Protein 3D2W (pdb70)

Organism: Mus musculus (NCBI:txid10090)

Foldseek 3Di:
DQKKKKAQADPPCDQVQVLVVLCVQPHWDDKAADPPHDRMIMIGHPDNVSLVVQAQDFDARVNTTIHIHHDD

InterPro domains:
  IPR000504 RNA recognition motif domain [PF00076] (106-164)
  IPR000504 RNA recognition motif domain [PF00076] (193-241)
  IPR000504 RNA recognition motif domain [PS50102] (104-200)
  IPR000504 RNA recognition motif domain [PS50102] (191-262)
  IPR000504 RNA recognition motif domain [SM00360] (105-176)
  IPR000504 RNA recognition motif domain [SM00360] (192-258)
  IPR012677 Nucleotide-binding alpha-beta plait domain superfamily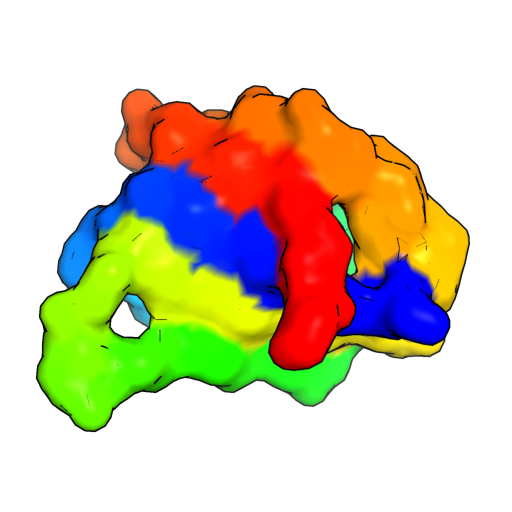 [G3DSA:3.30.70.330] (90-186)
  IPR012677 Nucleotide-binding alpha-beta plait domain superfamily [G3DSA:3.30.70.330] (187-267)
  IPR035979 RNA-binding domain superfamily [SSF54928] (106-182)
  IPR035979 RNA-binding domain superfamily [SSF54928] (180-293)
  IPR041105 TAR DNA-binding protein 43, N-terminal [PF18694] (4-76)
  IPR041105 TAR DNA-binding protein 43, N-terminal [cd19609] (4-77)
  IPR049124 TAR DNA-binding protein 43, C-terminal [PF20910] (262-371)

Secondary structure (DSSP, 8-state):
--EEEEES--TT--HHHHHHHHTTTS-EEEEE--SS--SEEEEEES-HHHHHHHTT-EEEETTEEEEEEE--

Nearest PDB structures (foldseek):
  3d2w-assembly1_A  TM=1.014E+00  e=2.186E-15  Mus musculus
  4bs2-assembly1_A  TM=9.623E-01  e=1.240E-11  Homo sapiens
  1wf0-assembly1_A  TM=9.370E-01  e=2.772E-11  Homo sapiens
  9asq-assembly1_H  TM=8.265E-01  e=6.993E-05  Homo sapiens
  7abg-assembly1_B  TM=7.566E-01  e=1.045E-04  Homo sapiens

Structure (mmCIF, N/CA/C/O backbone):
data_3D2W
#
_entry.id   3D2W
#
_cell.length_a   41.283
_cell.length_b   87.290
_cell.length_c   125.345
_cell.angle_alpha   90.00
_cell.angle_beta   90.00
_cell.angle_gamma   90.00
#
_symmetry.space_group_name_H-M   'F 2 2 2'
#
loop_
_entity.id
_entity.type
_entity.pdbx_description
1 polymer 'TAR DNA-binding protein 43'
2 polymer "DNA (5'-D(*DGP*DTP*DTP*DGP*DAP*DGP*DCP*DGP*DTP*DT)-3')"
3 non-polym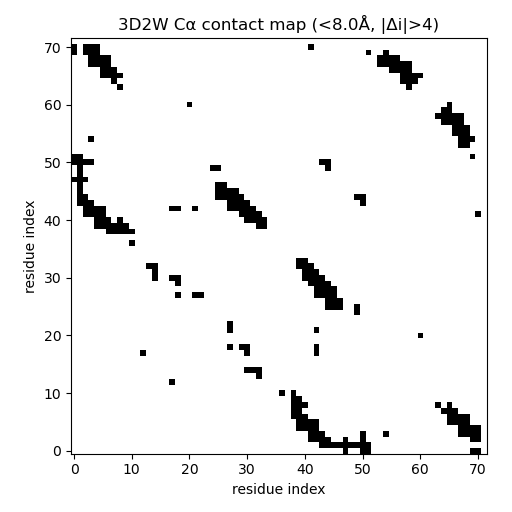er 'PHOSPHATE ION'
4 water water
#
loop_
_atom_site.group_PDB
_atom_site.id
_atom_site.type_symbol
_atom_site.label_atom_id
_atom_site.label_alt_id
_atom_site.label_comp_id
_atom_site.label_asym_id
_atom_site.label_entity_id
_atom_site.label_seq_id
_atom_site.pdbx_PDB_ins_code
_atom_site.Cartn_x
_atom_site.Cartn_y
_atom_site.Cartn_z
_atom_site.occupancy
_atom_site.B_iso_or_equiv
_atom_site.auth_seq_id
_atom_site.auth_comp_id
_atom_site.auth_asym_id
_atom_site.auth_atom_id
_atom_site.pdbx_PDB_model_num
ATOM 1 N N . GLY A 1 11 ? 7.402 7.163 12.588 1.00 29.19 190 GLY A N 1
ATOM 2 C CA . GLY A 1 11 ? 8.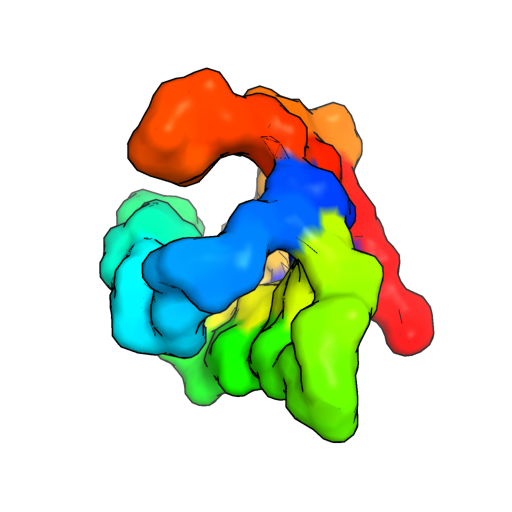241 8.196 13.252 1.00 27.95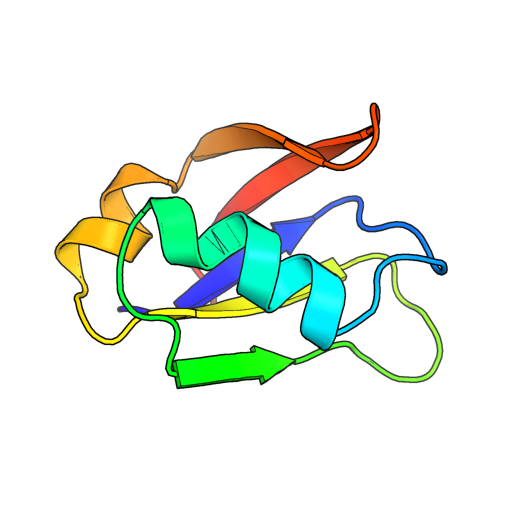 190 GLY A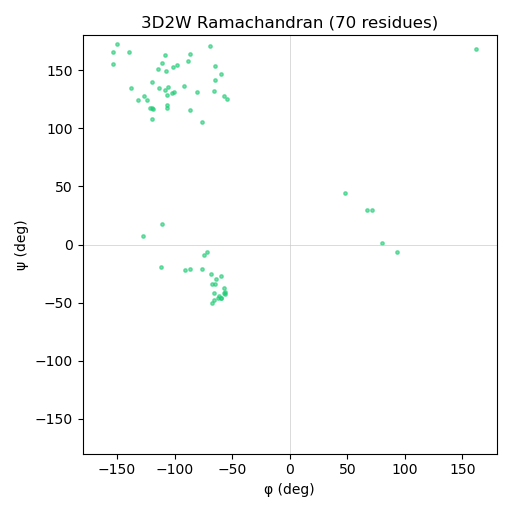 CA 1
ATOM 3 C C . GLY A 1 11 ? 8.778 7.692 14.578 1.00 27.05 190 GLY A C 1
ATOM 4 O O . GLY A 1 11 ? 8.209 7.964 15.641 1.00 28.12 190 GLY A O 1
ATOM 5 N N . SER A 1 12 ? 9.879 6.949 14.529 1.00 25.51 191 SER A N 1
ATOM 6 C CA . SER A 1 12 ? 10.414 6.351 15.748 1.00 23.73 191 SER A CA 1
ATOM 7 C C . SER A 1 12 ? 11.741 6.975 16.173 1.00 22.25 191 SER A C 1
ATOM 8 O O . SER A 1 12 ? 12.466 6.402 16.977 1.00 21.41 191 SER A O 1
ATOM 11 N N . LYS A 1 13 ? 12.036 8.151 15.634 1.00 20.59 192 LYS A N 1
ATOM 12 C CA . LYS A 1 13 ? 13.250 8.882 16.000 1.00 19.36 192 LYS A CA 1
ATOM 13 C C . LYS A 1 13 ? 12.895 10.160 16.734 1.00 18.53 192 LYS A C 1
ATOM 14 O O . LYS A 1 13 ? 11.984 10.889 16.328 1.00 17.66 192 LYS A O 1
ATOM 20 N N . VAL A 1 14 ? 13.598 10.421 17.833 1.00 16.39 193 VAL A N 1
ATOM 21 C CA . VAL A 1 14 ? 13.405 11.682 18.555 1.00 15.66 193 VAL A CA 1
ATOM 22 C C . VAL A 1 14 ? 14.658 12.546 18.488 1.00 14.68 193 VAL A C 1
ATOM 23 O O . VAL A 1 14 ? 15.779 12.032 18.386 1.00 14.45 193 VAL A O 1
ATOM 27 N N . PHE A 1 15 ? 14.438 13.851 18.549 1.00 13.13 194 PHE A N 1
ATOM 28 C CA . PHE A 1 15 ? 15.490 14.848 18.701 1.00 13.20 194 PHE A CA 1
ATOM 29 C C . PHE A 1 15 ? 15.661 15.119 20.192 1.00 12.90 194 PHE A C 1
ATOM 30 O O . PHE A 1 15 ? 14.689 15.246 20.926 1.00 13.25 194 PHE A O 1
ATOM 38 N N . VAL A 1 16 ? 16.912 15.191 20.631 1.00 12.42 195 VAL A N 1
ATOM 39 C CA . VAL A 1 16 ? 17.217 15.402 22.047 1.00 12.02 195 VAL A CA 1
ATOM 40 C C . VAL A 1 16 ? 17.999 16.697 22.176 1.00 12.25 195 VAL A C 1
ATOM 41 O O . VAL A 1 16 ? 19.145 16.765 21.754 1.00 13.38 195 VAL A O 1
ATOM 45 N N . GLY A 1 17 ? 17.369 17.737 22.713 1.00 12.18 196 GLY A N 1
ATOM 46 C CA . GLY A 1 17 ? 17.993 19.053 22.745 1.00 11.42 196 GLY A CA 1
ATOM 47 C C . GLY A 1 17 ? 18.637 19.332 24.090 1.00 11.77 196 GLY A C 1
ATOM 48 O O . GLY A 1 17 ? 18.227 18.765 25.077 1.00 12.06 196 GLY A O 1
ATOM 49 N N . ARG A 1 18 ? 19.651 20.207 24.109 1.00 12.06 197 ARG A N 1
ATOM 50 C CA . ARG A 1 18 ? 20.392 20.572 25.324 1.00 11.98 197 ARG A CA 1
ATOM 51 C C . ARG A 1 18 ? 21.298 19.466 25.850 1.00 12.18 197 ARG A C 1
ATOM 52 O O . ARG A 1 18 ? 21.550 19.374 27.066 1.00 12.66 197 ARG A O 1
ATOM 60 N N . CYS A 1 19 ? 21.796 18.621 24.942 1.00 12.13 198 CYS A N 1
ATOM 61 C CA . CYS A 1 19 ? 22.833 17.658 25.314 1.00 13.06 198 CYS A CA 1
ATOM 62 C C . CYS A 1 19 ? 24.097 18.411 25.707 1.00 12.69 198 CYS A C 1
ATOM 63 O O . CYS A 1 19 ? 24.301 19.552 25.295 1.00 14.03 198 CYS A O 1
ATOM 66 N N . THR A 1 20 ? 24.908 17.783 26.543 1.00 13.85 199 THR A N 1
ATOM 67 C CA . THR A 1 20 ? 26.208 18.346 26.891 1.00 14.79 199 THR A CA 1
ATOM 68 C C . THR A 1 20 ? 27.281 17.500 26.223 1.00 15.76 199 THR A C 1
ATOM 69 O O . THR A 1 20 ? 27.022 16.368 25.823 1.00 16.35 199 THR A O 1
ATOM 73 N N . GLU A 1 21 ? 28.493 18.039 26.134 1.00 16.82 200 GLU A N 1
ATOM 74 C CA . GLU A 1 21 ? 29.552 17.368 25.380 1.00 18.91 200 GLU A CA 1
ATOM 75 C C . GLU A 1 21 ? 29.986 16.019 25.938 1.00 18.94 200 GLU A C 1
ATOM 76 O O . GLU A 1 21 ? 30.415 15.137 25.177 1.00 19.54 200 GLU A O 1
ATOM 82 N N . ASP A 1 22 ? 29.882 15.854 27.255 1.00 19.40 201 ASP A N 1
ATOM 83 C CA . ASP A 1 22 ? 30.268 14.603 27.900 1.00 19.88 201 ASP A CA 1
ATOM 84 C C . ASP A 1 22 ? 29.272 13.467 27.687 1.00 19.53 201 ASP A C 1
ATOM 85 O O . ASP A 1 22 ? 29.554 12.311 28.030 1.00 19.83 201 ASP A O 1
ATOM 90 N N . MET A 1 23 ? 28.100 13.781 27.122 1.00 18.85 202 MET A N 1
ATOM 91 C CA . MET A 1 23 ? 27.100 12.757 26.842 1.00 18.63 202 MET A CA 1
ATOM 92 C C . MET A 1 23 ? 27.465 11.927 25.624 1.00 19.01 202 MET A C 1
ATOM 93 O O . MET A 1 23 ? 27.332 12.383 24.493 1.00 20.83 202 MET A O 1
ATOM 98 N N . THR A 1 24 ? 27.916 10.702 25.858 1.00 18.64 203 THR A N 1
ATOM 99 C CA . THR A 1 24 ? 28.353 9.850 24.759 1.00 18.04 203 THR A CA 1
ATOM 100 C C . THR A 1 24 ? 27.179 9.076 24.170 1.00 17.91 203 THR A C 1
ATOM 101 O O . THR A 1 24 ? 26.121 8.958 24.795 1.00 16.61 203 THR A O 1
ATOM 105 N N . ALA A 1 25 ? 27.382 8.527 22.976 1.00 17.66 204 ALA A N 1
ATOM 106 C CA . ALA A 1 25 ? 26.361 7.677 22.360 1.00 18.06 204 ALA A CA 1
ATOM 107 C C . ALA A 1 25 ? 25.988 6.487 23.243 1.00 18.03 204 ALA A C 1
ATOM 108 O O . ALA A 1 25 ? 24.804 6.175 23.398 1.00 18.00 204 ALA A O 1
ATOM 110 N N . GLU A 1 26 ? 26.986 5.853 23.870 1.00 17.79 205 GLU A N 1
ATOM 111 C CA . GLU A 1 26 ? 26.740 4.764 24.796 1.00 18.59 205 GLU A CA 1
ATOM 112 C C . GLU A 1 26 ? 25.877 5.224 25.966 1.00 17.57 205 GLU A C 1
ATOM 113 O O . GLU A 1 26 ? 24.933 4.547 26.347 1.00 17.14 205 GLU A O 1
ATOM 119 N N . GLU A 1 27 ? 26.212 6.381 26.534 1.00 17.09 206 GLU A N 1
ATOM 120 C CA . GLU A 1 27 ? 25.450 6.914 27.672 1.00 16.85 206 GLU A CA 1
ATOM 121 C C . GLU A 1 27 ? 23.995 7.195 27.300 1.0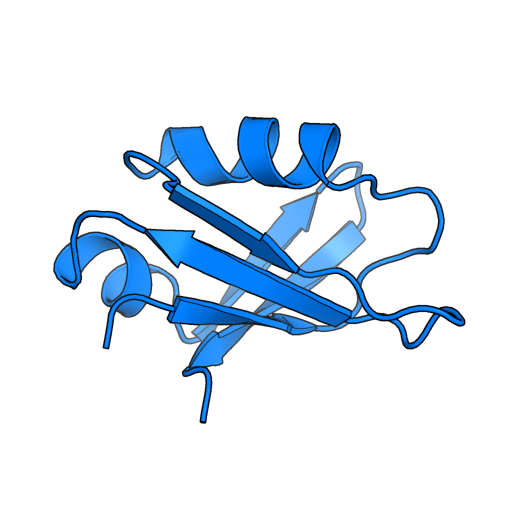0 15.87 206 GLU A C 1
ATOM 122 O O . GLU A 1 27 ? 23.073 6.824 28.037 1.00 15.47 206 GLU A O 1
ATOM 128 N N . LEU A 1 28 ? 23.795 7.809 26.143 1.00 15.56 207 LEU A N 1
ATOM 129 C CA . LEU A 1 28 ? 22.436 8.132 25.695 1.00 15.16 207 LEU A CA 1
ATOM 130 C C . LEU A 1 28 ? 21.646 6.858 25.431 1.00 15.65 207 LEU A C 1
ATOM 131 O O . LEU A 1 28 ? 20.479 6.754 25.786 1.00 14.59 207 LEU A O 1
ATOM 136 N N . GLN A 1 29 ? 22.291 5.878 24.807 1.00 16.62 208 GLN A N 1
ATOM 137 C CA . GLN A 1 29 ? 21.617 4.620 24.550 1.00 17.07 208 GLN A CA 1
ATOM 138 C C . GLN A 1 29 ? 21.222 3.925 25.862 1.00 16.51 208 GLN A C 1
ATOM 139 O O . GLN A 1 29 ? 20.090 3.465 26.024 1.00 16.58 208 GLN A O 1
ATOM 145 N N . GLN A 1 30 ? 22.156 3.873 26.819 1.00 15.90 209 GLN A N 1
ATOM 146 C CA . GLN A 1 30 ? 21.881 3.331 28.141 1.00 16.07 209 GLN A CA 1
ATOM 147 C C . GLN A 1 30 ? 20.716 4.036 28.816 1.00 15.78 209 GLN A C 1
ATOM 148 O O . GLN A 1 30 ? 19.865 3.398 29.433 1.00 17.23 209 GLN A O 1
ATOM 154 N N . PHE A 1 31 ? 20.687 5.360 28.703 1.00 15.32 210 PHE A N 1
ATOM 155 C CA . PHE A 1 31 ? 19.614 6.127 29.322 1.00 13.80 210 PHE A CA 1
ATOM 156 C C . PHE A 1 31 ? 18.286 5.851 28.636 1.00 13.20 210 PHE A C 1
ATOM 157 O O . PHE A 1 31 ? 17.299 5.547 29.294 1.00 14.72 210 PHE A O 1
ATOM 165 N N . PHE A 1 32 ? 18.270 5.944 27.315 1.00 13.78 211 PHE A N 1
ATOM 166 C CA . PHE A 1 32 ? 17.001 5.869 26.585 1.00 13.90 211 PHE A CA 1
ATOM 167 C C . PHE A 1 32 ? 16.418 4.467 26.443 1.00 15.30 211 PHE A C 1
ATOM 168 O O . PHE A 1 32 ? 15.219 4.324 26.256 1.00 14.93 211 PHE A O 1
ATOM 176 N N . CYS A 1 33 ? 17.243 3.437 26.576 1.00 16.53 212 CYS A N 1
ATOM 177 C CA . CYS A 1 33 ? 16.698 2.084 26.448 1.00 17.51 212 CYS A CA 1
ATOM 178 C C . CYS A 1 33 ? 15.830 1.651 27.646 1.00 18.00 212 CYS A C 1
ATOM 179 O O . CYS A 1 33 ? 15.183 0.591 27.601 1.00 18.06 212 CYS A O 1
ATOM 182 N N . GLN A 1 34 ? 15.773 2.466 28.700 1.00 18.08 213 GLN A N 1
ATOM 183 C CA . GLN A 1 34 ? 14.802 2.240 29.771 1.00 18.97 213 GLN A CA 1
ATOM 184 C C . GLN A 1 34 ? 13.356 2.286 29.269 1.00 18.60 213 GLN A C 1
ATOM 185 O O . GLN A 1 34 ? 12.485 1.641 29.850 1.00 19.40 213 GLN A O 1
ATOM 191 N N . TYR A 1 35 ? 13.123 3.036 28.190 1.00 18.62 214 TYR A N 1
ATOM 192 C CA . TYR A 1 35 ? 11.781 3.244 27.618 1.00 18.29 214 TYR A CA 1
ATOM 193 C C . TYR A 1 35 ? 11.406 2.218 26.549 1.00 18.40 214 TYR A C 1
ATOM 194 O O . TYR A 1 35 ? 10.227 2.006 26.247 1.00 19.08 214 TYR A O 1
ATOM 203 N N . GLY A 1 36 ? 12.415 1.593 25.967 1.00 18.25 215 GLY A N 1
ATOM 204 C CA . GLY A 1 36 ? 12.208 0.643 24.897 1.00 17.86 215 GLY A CA 1
ATOM 205 C C . GLY A 1 36 ? 13.502 0.452 24.155 1.00 17.42 215 GLY A C 1
ATOM 206 O O . GLY A 1 36 ? 14.459 1.207 24.334 1.00 17.37 215 GLY A O 1
ATOM 207 N N . GLU A 1 37 ? 13.527 -0.557 23.302 1.00 17.10 216 GLU A N 1
ATOM 208 C CA . GLU A 1 37 ? 14.700 -0.834 22.494 1.00 17.12 216 GLU A CA 1
ATOM 209 C C . GLU A 1 37 ? 15.158 0.372 21.669 1.00 17.46 216 GLU A C 1
ATOM 210 O O . GLU A 1 37 ? 14.372 0.982 20.935 1.00 15.73 216 GLU A O 1
ATOM 216 N N . VAL A 1 38 ? 16.432 0.735 21.832 1.00 17.15 217 VAL A N 1
ATOM 217 C CA . VAL A 1 38 ? 17.075 1.770 21.029 1.00 18.26 217 VAL A CA 1
ATOM 218 C C . VAL A 1 38 ? 17.923 1.113 19.948 1.00 19.33 217 VAL A C 1
ATOM 219 O O . VAL A 1 38 ? 18.707 0.207 20.236 1.00 20.59 217 VAL A O 1
ATOM 223 N N . VAL A 1 39 ? 17.758 1.570 18.716 1.00 20.54 218 VAL A N 1
ATOM 224 C CA . VAL A 1 39 ? 18.457 0.965 17.576 1.00 21.92 218 VAL A CA 1
ATOM 225 C C . VAL A 1 39 ? 19.521 1.866 16.953 1.00 22.09 218 VAL A C 1
ATOM 226 O O . VAL A 1 39 ? 20.414 1.386 16.275 1.00 23.13 218 VAL A O 1
ATOM 230 N N . ASP A 1 40 ? 19.446 3.172 17.200 1.00 21.32 219 ASP A N 1
ATOM 231 C CA . ASP A 1 40 ? 20.526 4.058 16.781 1.00 20.84 219 ASP A CA 1
ATOM 232 C C . ASP A 1 40 ? 20.620 5.311 17.645 1.00 19.88 219 ASP A C 1
ATOM 233 O O . ASP A 1 40 ? 19.647 5.718 18.264 1.00 18.85 219 ASP A O 1
ATOM 238 N N . VAL A 1 41 ? 21.814 5.898 17.682 1.00 18.88 220 VAL A N 1
ATOM 239 C CA . VAL A 1 41 ? 22.035 7.193 18.326 1.00 17.70 220 VAL A CA 1
ATOM 240 C C . VAL A 1 41 ? 22.948 7.974 17.393 1.00 17.60 220 VAL A C 1
ATOM 241 O O . VAL A 1 41 ? 23.936 7.433 16.902 1.00 18.99 220 VAL A O 1
ATOM 245 N N . PHE A 1 42 ? 22.615 9.232 17.154 1.00 16.48 221 PHE A N 1
ATOM 246 C CA . PHE A 1 42 ? 23.446 10.102 16.350 1.00 16.59 221 PHE A CA 1
ATOM 247 C C . PHE A 1 42 ? 23.796 11.338 17.158 1.00 16.42 22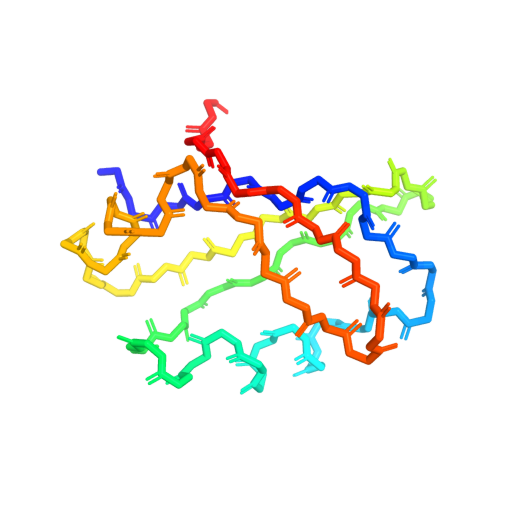1 PHE A C 1
ATOM 248 O O . PHE A 1 42 ? 22.904 12.048 17.641 1.00 16.16 221 PHE A O 1
ATOM 256 N N . ILE A 1 43 ? 25.097 11.588 17.288 1.00 16.68 222 ILE A N 1
ATOM 257 C CA . ILE A 1 43 ? 25.611 12.779 17.938 1.00 17.39 222 ILE A CA 1
ATOM 258 C C . ILE A 1 43 ? 26.449 13.541 16.913 1.00 18.02 222 ILE A C 1
ATOM 259 O O . ILE A 1 43 ? 27.452 13.014 16.425 1.00 17.69 222 ILE A O 1
ATOM 264 N N . PRO A 1 44 ? 26.039 14.775 16.577 1.00 18.68 223 PRO A N 1
ATOM 265 C CA . PRO A 1 44 ? 26.817 15.559 15.619 1.00 19.27 223 PRO A CA 1
ATOM 266 C C . PRO A 1 44 ? 28.249 15.815 16.082 1.00 20.13 223 PRO A C 1
ATOM 267 O O . PRO A 1 44 ? 28.516 15.941 17.282 1.00 19.50 223 PRO A O 1
ATOM 271 N N . LYS A 1 45 ? 29.149 15.866 15.104 1.00 20.94 224 LYS A N 1
ATOM 272 C CA . LYS A 1 45 ? 30.546 16.233 15.302 1.00 22.90 224 LYS A CA 1
ATOM 273 C C . LYS A 1 45 ? 30.894 17.259 14.245 1.00 22.77 224 LYS A C 1
ATOM 274 O O . LYS A 1 45 ? 30.689 17.001 13.051 1.00 24.69 224 LYS A O 1
ATOM 280 N N . PRO A 1 46 ? 31.396 18.440 14.658 1.00 22.06 225 PRO A N 1
ATOM 281 C CA . PRO A 1 46 ? 31.687 18.862 16.035 1.00 20.46 225 PRO A CA 1
ATOM 282 C C . PRO A 1 46 ? 30.440 19.069 16.896 1.00 18.98 225 PRO A C 1
ATOM 283 O O . PRO A 1 46 ? 29.322 19.042 16.392 1.00 18.49 225 PRO A O 1
ATOM 287 N N . PHE A 1 47 ? 30.660 19.271 18.190 1.00 17.76 226 PHE A N 1
ATOM 288 C CA . PHE A 1 47 ? 29.579 19.354 19.178 1.00 17.19 226 PHE A CA 1
ATOM 289 C C . PHE A 1 47 ? 28.558 20.445 18.872 1.00 16.67 226 PHE A C 1
ATOM 290 O O . PHE A 1 47 ? 28.908 21.610 18.690 1.00 16.76 226 PHE A O 1
ATOM 298 N N . ARG A 1 48 ? 27.282 20.055 18.850 1.00 16.19 227 ARG A N 1
ATOM 299 C CA . ARG A 1 48 ? 26.196 20.981 18.584 1.00 16.04 227 ARG A CA 1
ATOM 300 C C . ARG A 1 48 ? 25.080 20.964 19.644 1.00 15.69 227 ARG A C 1
ATOM 301 O O . ARG A 1 48 ? 24.044 21.623 19.467 1.00 15.76 227 ARG A O 1
ATOM 309 N N . ALA A 1 49 ? 25.298 20.231 20.738 1.00 15.23 228 ALA A N 1
ATOM 310 C CA . ALA A 1 49 ? 24.375 20.224 21.907 1.00 14.50 228 ALA A CA 1
ATOM 311 C C . ALA A 1 49 ? 23.007 19.593 21.614 1.00 14.42 228 ALA A C 1
ATOM 312 O O . ALA A 1 49 ? 21.986 19.970 22.194 1.00 14.12 228 ALA A O 1
ATOM 314 N N . PHE A 1 50 ? 22.992 18.639 20.694 1.00 14.02 229 PHE A N 1
ATOM 315 C CA . PHE A 1 50 ? 21.802 17.815 20.477 1.00 13.64 229 PHE A CA 1
ATOM 316 C C . PHE A 1 50 ? 22.175 16.426 19.978 1.00 13.18 229 PHE A C 1
ATOM 317 O O . PHE A 1 50 ? 23.338 16.145 19.713 1.00 13.95 229 PHE A O 1
ATOM 325 N N . ALA A 1 51 ? 21.189 15.550 19.903 1.00 12.77 230 ALA A N 1
ATOM 326 C CA . ALA A 1 51 ? 21.402 14.181 19.448 1.00 12.77 230 ALA A CA 1
ATOM 327 C C . ALA A 1 51 ? 20.101 13.661 18.851 1.00 12.88 230 ALA A C 1
ATOM 328 O O . ALA A 1 51 ? 19.051 14.271 19.015 1.00 13.11 230 ALA A O 1
ATOM 330 N N . PHE A 1 52 ? 20.193 12.550 18.136 1.00 13.30 231 PHE A N 1
ATOM 331 C CA . PHE A 1 52 ? 18.997 11.824 17.714 1.00 13.19 231 PHE A CA 1
ATOM 332 C C . PHE A 1 52 ? 19.046 10.448 18.291 1.00 13.67 231 PHE A C 1
ATOM 333 O O . PHE A 1 52 ? 20.107 9.811 18.325 1.00 14.26 231 PHE A O 1
ATOM 341 N N . VAL A 1 53 ? 17.894 9.972 18.748 1.00 13.05 232 VAL A N 1
ATOM 342 C CA . VAL A 1 53 ? 17.811 8.618 19.287 1.00 13.43 232 VAL A CA 1
ATOM 343 C C . VAL A 1 53 ? 16.685 7.917 18.532 1.00 13.90 232 VAL A C 1
ATOM 344 O O . VAL A 1 53 ? 15.565 8.440 18.455 1.00 12.97 232 VAL A O 1
ATOM 348 N N . THR A 1 54 ? 16.998 6.741 17.991 1.00 14.85 233 THR A N 1
ATOM 349 C CA . THR A 1 54 ? 16.018 5.956 17.242 1.00 15.52 233 THR A CA 1
ATOM 350 C C . THR A 1 54 ? 15.569 4.744 18.053 1.00 15.39 233 THR A C 1
ATOM 351 O O . THR A 1 54 ? 16.389 3.964 18.535 1.00 14.98 233 THR A O 1
ATOM 355 N N . PHE A 1 55 ? 14.252 4.588 18.175 1.00 15.39 234 PHE A N 1
ATOM 356 C CA . PHE A 1 55 ? 13.645 3.438 18.830 1.00 16.02 234 PHE A CA 1
ATOM 357 C C . PHE A 1 55 ? 13.121 2.430 17.827 1.00 16.84 234 PHE A C 1
ATOM 358 O O . PHE A 1 55 ? 12.770 2.794 16.700 1.00 16.82 234 PHE A O 1
ATOM 366 N N . ALA A 1 56 ? 13.069 1.165 18.242 1.00 17.75 235 ALA A N 1
ATOM 367 C CA . ALA A 1 56 ? 12.451 0.119 17.414 1.00 19.57 235 ALA A CA 1
ATOM 368 C C . ALA A 1 56 ? 10.939 0.346 17.312 1.00 20.46 235 ALA A C 1
ATOM 369 O O . ALA A 1 56 ? 10.341 0.087 16.263 1.00 20.98 235 ALA A O 1
ATOM 371 N N . ASP A 1 57 ? 10.352 0.865 18.390 1.00 21.58 236 ASP A N 1
ATOM 372 C CA . ASP A 1 57 ? 8.901 1.048 18.536 1.00 23.19 236 ASP A CA 1
ATOM 373 C C . ASP A 1 57 ? 8.480 2.535 18.428 1.00 23.74 236 ASP A C 1
ATOM 374 O O . ASP A 1 57 ? 8.914 3.370 19.233 1.00 23.72 236 ASP A O 1
ATOM 379 N N . ASP A 1 58 ? 7.620 2.859 17.452 1.00 25.01 237 ASP A N 1
ATOM 380 C CA . ASP A 1 58 ? 7.094 4.233 17.283 1.00 25.70 237 ASP A CA 1
ATOM 381 C C . ASP A 1 58 ? 6.412 4.773 18.530 1.00 25.14 237 ASP A C 1
ATOM 382 O O . ASP A 1 58 ? 6.573 5.944 18.870 1.00 24.86 237 ASP A O 1
ATOM 387 N N . LYS A 1 59 ? 5.638 3.916 19.189 1.00 24.36 238 LYS A N 1
ATOM 388 C CA . LYS A 1 59 ? 4.881 4.287 20.376 1.00 24.29 238 LYS A CA 1
ATOM 389 C C . LYS A 1 59 ? 5.796 4.845 21.463 1.00 23.37 238 LYS A C 1
ATOM 390 O O . LYS A 1 59 ? 5.444 5.804 22.150 1.00 23.28 238 LYS A O 1
ATOM 396 N N . VAL A 1 60 ? 6.985 4.259 21.583 1.00 22.27 239 VAL A N 1
ATOM 397 C CA . VAL A 1 60 ? 7.966 4.716 22.565 1.00 21.76 239 VAL A CA 1
ATOM 398 C C . VAL A 1 60 ? 8.466 6.130 22.242 1.00 21.42 239 VAL A C 1
ATOM 399 O O . VAL A 1 60 ? 8.494 7.004 23.113 1.00 21.53 239 VAL A O 1
ATOM 403 N N . ALA A 1 61 ? 8.833 6.366 20.990 1.00 21.09 240 ALA A N 1
ATOM 404 C CA . ALA A 1 61 ? 9.321 7.687 20.579 1.00 20.67 240 ALA A CA 1
ATOM 405 C C . ALA A 1 61 ? 8.260 8.766 20.826 1.00 20.64 240 ALA A C 1
ATOM 406 O O . ALA A 1 61 ? 8.542 9.833 21.382 1.00 20.51 240 ALA A O 1
ATOM 408 N N . GLN A 1 62 ? 7.023 8.469 20.438 1.00 21.04 241 GLN A N 1
ATOM 409 C CA . GLN A 1 62 ? 5.931 9.426 20.582 1.00 21.24 241 GLN A CA 1
ATOM 410 C C . GLN A 1 62 ? 5.601 9.764 22.038 1.00 20.31 241 GLN A C 1
ATOM 411 O O . GLN A 1 62 ? 5.239 10.902 22.340 1.00 20.64 241 GLN A O 1
ATOM 417 N N . SER A 1 63 ? 5.748 8.794 22.935 1.00 19.57 242 SER A N 1
ATOM 418 C CA . SER A 1 63 ? 5.447 9.002 24.351 1.00 18.84 242 SER A CA 1
ATOM 419 C C . SER A 1 63 ? 6.440 9.964 25.011 1.00 17.26 242 SER A C 1
ATOM 420 O O . SER A 1 63 ? 6.123 10.614 26.002 1.00 17.66 242 SER A O 1
ATOM 423 N N . LEU A 1 64 ? 7.637 10.049 24.445 1.00 15.70 243 LEU A N 1
ATOM 424 C CA . LEU A 1 64 ? 8.677 10.917 24.988 1.00 14.66 243 LEU A CA 1
ATOM 425 C C . LEU A 1 64 ? 8.611 12.345 24.475 1.00 14.23 243 LEU A C 1
ATOM 426 O O . LEU A 1 64 ? 9.172 13.249 25.087 1.00 12.75 243 LEU A O 1
ATOM 431 N N . CYS A 1 65 ? 7.962 12.552 23.334 1.00 13.65 244 CYS A N 1
ATOM 432 C CA . CYS A 1 65 ? 7.979 13.871 22.702 1.00 14.65 244 CYS A CA 1
ATOM 433 C C . CYS A 1 65 ? 7.263 14.884 23.578 1.00 13.97 244 CYS A C 1
ATOM 434 O O . CYS A 1 65 ? 6.171 14.614 24.094 1.00 15.00 244 CYS A O 1
ATOM 437 N N . GLY A 1 66 ? 7.911 16.029 23.784 1.00 13.94 245 GLY A N 1
ATOM 438 C CA . GLY A 1 66 ? 7.379 17.088 24.617 1.00 12.67 245 GLY A CA 1
ATOM 439 C C . GLY A 1 66 ? 7.838 17.027 26.065 1.00 12.24 245 GLY A C 1
ATOM 440 O O . GLY A 1 66 ? 7.547 17.943 26.824 1.00 12.69 245 GLY A O 1
ATOM 441 N N . GLU A 1 67 ? 8.551 15.962 26.430 1.00 10.47 246 GLU A N 1
ATOM 442 C CA . GLU A 1 67 ? 9.054 15.786 27.802 1.00 10.36 246 GLU A CA 1
ATOM 443 C C . GLU A 1 67 ? 10.416 16.430 27.974 1.00 10.74 246 GLU A C 1
ATOM 444 O O . GLU A 1 67 ? 11.143 16.643 27.006 1.00 11.31 246 GLU A O 1
ATOM 450 N N . ASP A 1 68 ? 10.748 16.726 29.222 1.00 11.39 247 ASP A N 1
ATOM 451 C CA . ASP A 1 68 ? 12.085 17.200 29.563 1.00 11.74 247 ASP A CA 1
ATOM 452 C C . ASP A 1 68 ? 12.615 16.202 30.570 1.00 12.00 247 ASP A C 1
ATOM 453 O O . ASP A 1 68 ? 12.029 16.007 31.628 1.00 12.52 247 ASP A O 1
ATOM 458 N N . LEU A 1 69 ? 13.700 15.530 30.195 1.00 11.73 248 LEU A N 1
ATOM 459 C CA . LEU A 1 69 ? 14.192 14.391 30.954 1.00 12.10 248 LEU A CA 1
ATOM 460 C C . LEU A 1 69 ? 15.500 14.786 31.588 1.00 12.46 248 LEU A C 1
ATOM 461 O O . LEU A 1 69 ? 16.168 15.687 31.101 1.00 13.16 248 LEU A O 1
ATOM 466 N N . ILE A 1 70 ? 15.864 14.116 32.672 1.00 12.19 249 ILE A N 1
ATOM 467 C CA . ILE A 1 70 ? 17.098 14.459 33.380 1.00 12.49 249 ILE A CA 1
ATOM 468 C C . ILE A 1 70 ? 18.143 13.376 33.113 1.00 12.56 249 ILE A C 1
ATOM 469 O O . ILE A 1 70 ? 17.934 12.214 33.460 1.00 12.50 249 ILE A O 1
ATOM 474 N N . ILE A 1 71 ? 19.241 13.772 32.472 1.00 13.01 250 ILE A N 1
ATOM 475 C CA . ILE A 1 71 ? 20.362 12.873 32.170 1.00 14.05 250 ILE A CA 1
ATOM 476 C C . ILE A 1 71 ? 21.585 13.443 32.880 1.00 15.54 250 ILE A C 1
ATOM 477 O O . ILE A 1 71 ? 22.004 14.557 32.581 1.00 15.17 250 ILE A O 1
ATOM 482 N N . LYS A 1 72 ? 22.128 12.685 33.837 1.00 17.36 251 LYS A N 1
ATOM 483 C CA . LYS A 1 72 ? 23.260 13.152 34.666 1.00 19.51 251 LYS A CA 1
ATOM 484 C C . LYS A 1 72 ? 23.016 14.580 35.218 1.00 18.98 251 LYS A C 1
ATOM 485 O O . LYS A 1 72 ? 23.911 15.433 35.164 1.00 19.69 251 LYS A O 1
ATOM 491 N N . GLY A 1 73 ? 21.806 14.844 35.718 1.00 17.61 252 GLY A N 1
ATOM 492 C CA . GLY A 1 73 ? 21.455 16.156 36.301 1.00 16.33 252 GLY A CA 1
ATOM 493 C C . GLY A 1 73 ? 21.094 17.287 35.344 1.00 14.83 252 GLY A C 1
ATOM 494 O O . GLY A 1 73 ? 20.792 18.408 35.774 1.00 15.32 252 GLY A O 1
ATOM 495 N N . ILE A 1 74 ? 21.107 16.992 34.046 1.00 13.40 253 ILE A N 1
ATOM 496 C CA . ILE A 1 74 ? 20.871 17.990 32.995 1.00 13.21 253 ILE A CA 1
ATOM 497 C C . ILE A 1 74 ? 19.501 17.757 32.365 1.00 11.67 253 ILE A C 1
ATOM 498 O O . ILE A 1 74 ? 19.138 16.629 32.077 1.00 10.99 253 ILE A O 1
ATOM 503 N N . SER A 1 75 ? 18.731 18.826 32.215 1.00 11.87 254 SER A N 1
ATOM 504 C CA . SER A 1 75 ? 17.414 18.726 31.589 1.00 11.81 254 SER A CA 1
ATOM 505 C C . SER A 1 75 ? 17.552 18.845 30.093 1.00 11.80 254 SER A C 1
ATOM 506 O O . SER A 1 75 ? 17.968 19.888 29.595 1.00 11.91 254 SER A O 1
ATOM 509 N N . VAL A 1 76 ? 17.206 17.762 29.397 1.00 11.42 255 VAL A N 1
ATOM 510 C CA . VAL A 1 76 ? 17.187 17.737 27.927 1.00 12.03 255 VAL A CA 1
AT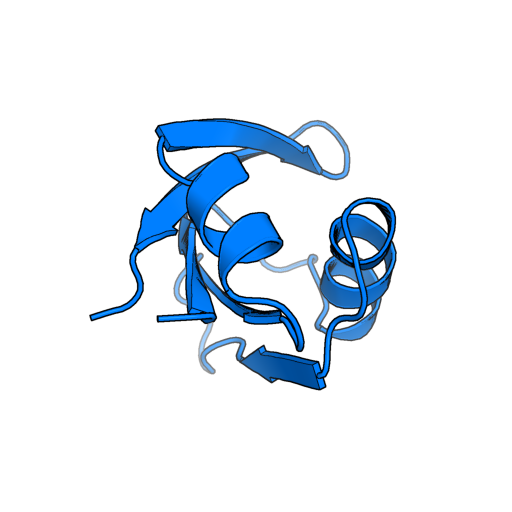OM 511 C C . VAL A 1 76 ? 15.739 17.737 27.440 1.00 11.88 255 VAL A C 1
ATOM 512 O O . VAL A 1 76 ? 14.851 17.201 28.104 1.00 12.83 255 VAL A O 1
ATOM 516 N N . HIS A 1 77 ? 15.495 18.324 26.278 1.00 12.17 256 HIS A N 1
ATOM 517 C CA . HIS A 1 77 ? 14.135 18.399 25.775 1.00 12.92 256 HIS A CA 1
ATOM 518 C C . HIS A 1 77 ? 13.981 17.410 24.640 1.00 13.01 256 HIS A C 1
ATOM 519 O O . HIS A 1 77 ? 14.837 17.336 23.757 1.00 13.64 256 HIS A O 1
ATOM 526 N N . ILE A 1 78 ? 12.878 16.665 24.644 1.00 13.12 257 ILE A N 1
ATOM 527 C CA . ILE A 1 78 ? 12.628 15.667 23.610 1.00 13.33 257 ILE A CA 1
ATOM 528 C C . ILE A 1 78 ? 11.611 16.189 22.596 1.00 14.19 257 ILE A C 1
ATOM 529 O O . ILE A 1 78 ? 10.537 16.664 22.974 1.00 14.77 257 ILE A O 1
ATOM 534 N N . SER A 1 79 ? 11.940 16.079 21.314 1.00 15.04 258 SER A N 1
ATOM 535 C CA . SER A 1 79 ? 11.035 16.534 20.254 1.00 16.89 258 SER A CA 1
ATOM 536 C C . SER A 1 79 ? 11.052 15.548 19.092 1.00 17.37 258 SER A C 1
ATOM 537 O O . SER A 1 79 ? 11.924 14.686 19.006 1.00 16.80 258 SER A O 1
ATOM 540 N N . ASN A 1 80 ? 10.079 15.651 18.194 1.00 18.81 259 ASN A N 1
ATOM 541 C CA . ASN A 1 80 ? 10.119 14.809 17.014 1.00 20.86 259 ASN A CA 1
ATOM 542 C C . ASN A 1 80 ? 11.313 15.145 16.143 1.00 21.51 259 ASN A C 1
ATOM 543 O O . ASN A 1 80 ? 11.679 16.315 16.014 1.00 21.44 259 ASN A O 1
ATOM 548 N N . ALA A 1 81 ? 11.926 14.110 15.574 1.00 23.17 260 ALA A N 1
ATOM 549 C CA . ALA A 1 81 ? 12.976 14.282 14.587 1.00 25.53 260 ALA A CA 1
ATOM 550 C C . ALA A 1 81 ? 12.326 14.577 13.240 1.00 27.17 260 ALA A C 1
ATOM 551 O O . ALA A 1 81 ? 11.384 13.888 12.837 1.00 27.57 260 ALA A O 1
ATOM 553 N N . GLU A 1 82 ? 12.809 15.613 12.568 1.00 29.04 261 GLU A N 1
ATOM 554 C CA . GLU A 1 82 ? 12.295 15.962 11.241 1.00 30.85 261 GLU A CA 1
ATOM 555 C C . GLU A 1 82 ? 13.372 15.817 10.169 1.00 31.45 261 GLU A C 1
ATOM 556 O O . GLU A 1 82 ? 14.557 15.683 10.488 1.00 32.39 261 GLU A O 1
#

CATH classification: 3.30.70.330

Sequence (72 aa):
GSKVFVGRCTEDMTAEELQQFFCQYGEVVDVFIPKPFRAFAFVTFADDKVAQSLCGEDLIIKGISVHISNAE

B-factor: mean 23.17, std 9.84, range [10.36, 76.47]

GO terms:
  GO:0005737 cytoplasm (C, EXP)
  GO:0042752 regulation of circadian rhythm (P, IMP)
  GO:0031647 regulation of protein stability (P, IMP)
  GO:0005515 protein binding (F, IPI)
  GO:0097157 pre-mRNA intronic binding (F, IDA)
  GO:0000978 RNA polymerase II cis-regulatory region sequence-specific DNA binding (F, IDA)
  GO:0003723 RNA binding (F, IDA)
  GO:0010467 gene expression (P, IMP)
  GO:0008380 RNA splicing (P, IMP)
  GO:0005634 nucleus (C, IDA)
  GO:0042307 positive regulation of protein import into nucleus (P, IDA)

Radius of gyration: 10.78 Å; Cα contacts (8 Å, |Δi|>4): 143; chains: 1; bounding box: 27×22×25 Å

Solvent-accessible surface area: 4215 Å² total; per-residue (Å²): 78,25,91,0,63,0,8,124,9,42,131,78,6,68,45,112,58,0,70,102,44,0,60,121,71,21,117,21,87,90,27,121,28,12,160,121,86,161,38,32,0,43,0,24,2,59,70,70,167,20,0,89,72,5,34,54,73,79,25,106,5,113,67,47,46,0,65,0,44,75,31,201